Protein AF-A0A534CZ28-F1 (afdb_monomer)

Nearest PDB structures (foldseek):
  2dcl-assembly1_C-2  TM=4.018E-01  e=4.448E+00  Pyrococcus horikoshii
  2wv6-assembly2_F  TM=2.836E-01  e=5.769E+00  Citrobacter freundii

Solvent-accessible surface area (backbone atoms only — not comparable to full-atom values): 5792 Å² total; per-residue (Å²): 144,80,88,90,74,84,76,79,78,76,91,77,58,96,88,49,57,70,80,40,44,37,63,88,52,43,67,63,53,49,50,55,37,51,76,72,65,30,67,54,70,36,78,50,66,38,80,71,73,86,81,88,64,83,45,60,56,62,23,16,26,38,39,34,81,90,44,75,44,30,28,59,47,81,49,73,69,42,54,54,49,50,54,55,41,48,55,53,36,54,66,72,74,114

Foldseek 3Di:
DDDPPPDPPPPDDPVCQAPAFCQPVVVVVCVVCVVVVQPPKDKDFDCQDDPDDQDHGRGIKIQTPVGITGDPHPDPVRVVVRVVRVVVRVVVVD

pLDDT: mean 79.88, std 21.67, range [30.53, 97.81]

Secondary structure (DSSP, 8-state):
-------------TT-TTTS--TTTHHHHHHHHHHTT--S-EEEE----SS--SS-TT-EEEEETTEEES-S-SSHHHHHHHHHHHHHHHHTT-

Mean predicted aligned error: 9.28 Å

Structure (mmCIF, N/CA/C/O backbone):
data_AF-A0A534CZ28-F1
#
_entry.id   AF-A0A534CZ28-F1
#
loop_
_atom_site.group_PDB
_atom_site.id
_atom_site.type_symbol
_atom_site.label_atom_id
_atom_site.label_alt_id
_atom_site.label_comp_id
_atom_site.label_asym_id
_atom_site.label_entity_id
_atom_site.label_seq_id
_atom_site.pdbx_PDB_ins_code
_atom_site.Cartn_x
_atom_site.Cartn_y
_atom_site.Cartn_z
_atom_site.occupancy
_atom_site.B_iso_or_equiv
_atom_site.auth_seq_id
_atom_site.auth_comp_id
_atom_site.auth_asym_id
_atom_site.auth_atom_id
_atom_site.pdbx_PDB_model_num
ATOM 1 N N . MET A 1 1 ? -14.095 -30.649 -22.167 1.00 40.09 1 MET A N 1
ATOM 2 C CA . MET A 1 1 ? -12.928 -30.999 -21.333 1.00 40.09 1 MET A CA 1
ATOM 3 C C . MET A 1 1 ? -11.744 -30.141 -21.769 1.00 40.09 1 MET A C 1
ATOM 5 O O . MET A 1 1 ? -10.864 -30.633 -22.456 1.00 40.09 1 MET A O 1
ATOM 9 N N . THR A 1 2 ? -11.743 -28.854 -21.405 1.00 30.61 2 THR A N 1
ATOM 10 C CA . THR A 1 2 ? -10.617 -27.950 -21.685 1.00 30.61 2 THR A CA 1
ATOM 11 C C . THR A 1 2 ? -10.396 -27.081 -20.451 1.00 30.61 2 THR A C 1
ATOM 13 O O . THR A 1 2 ? -11.323 -26.485 -19.913 1.00 30.61 2 THR A O 1
ATOM 16 N N . ARG A 1 3 ? -9.175 -27.176 -19.939 1.00 30.53 3 ARG A N 1
ATOM 17 C CA . ARG A 1 3 ? -8.705 -26.905 -18.581 1.00 30.53 3 ARG A CA 1
ATOM 18 C C . ARG A 1 3 ? -8.632 -25.390 -18.307 1.00 30.53 3 ARG A C 1
ATOM 20 O O . ARG A 1 3 ? -7.720 -24.730 -18.782 1.00 30.53 3 ARG A O 1
ATOM 27 N N . LEU A 1 4 ? -9.570 -24.864 -17.516 1.00 45.53 4 LEU A N 1
ATOM 28 C CA . LEU A 1 4 ? -9.451 -23.586 -16.798 1.00 45.53 4 LEU A CA 1
ATOM 29 C C . LEU A 1 4 ? -8.416 -23.764 -15.686 1.00 45.53 4 LEU A C 1
ATOM 31 O O . LEU A 1 4 ? -8.796 -24.297 -14.656 1.00 45.53 4 LEU A O 1
ATOM 35 N N . LEU A 1 5 ? -7.153 -23.376 -15.878 1.00 41.84 5 LEU A N 1
ATOM 36 C CA . LEU A 1 5 ? -6.194 -23.110 -14.790 1.00 41.84 5 LEU A CA 1
ATOM 37 C C . LEU A 1 5 ? -5.009 -22.284 -15.332 1.00 41.84 5 LEU A C 1
ATOM 39 O O . LEU A 1 5 ? -3.917 -22.816 -15.512 1.00 41.84 5 LEU A O 1
ATOM 43 N N . GLU A 1 6 ? -5.200 -20.983 -15.560 1.00 35.28 6 GLU A N 1
ATOM 44 C CA . GLU A 1 6 ? -4.064 -20.051 -15.579 1.00 35.28 6 GLU A CA 1
ATOM 45 C C . GLU A 1 6 ? -3.873 -19.566 -14.136 1.00 35.28 6 GLU A C 1
ATOM 47 O O . GLU A 1 6 ? -4.724 -18.884 -13.560 1.00 35.28 6 GLU A O 1
ATOM 52 N N . GLY A 1 7 ? -2.816 -20.062 -13.496 1.00 31.09 7 GLY A N 1
ATOM 53 C CA . GLY A 1 7 ? -2.600 -19.953 -12.062 1.00 31.09 7 GLY A CA 1
ATOM 54 C C . GLY A 1 7 ? -2.466 -18.511 -11.585 1.00 31.09 7 GLY A C 1
ATOM 55 O O . GLY A 1 7 ? -1.443 -17.865 -11.805 1.00 31.09 7 GLY A O 1
ATOM 56 N N . ALA A 1 8 ? -3.444 -18.058 -10.800 1.00 39.06 8 ALA A N 1
ATOM 57 C CA . ALA A 1 8 ? -3.191 -17.064 -9.770 1.00 39.06 8 ALA A CA 1
ATOM 58 C C . ALA A 1 8 ? -2.091 -17.633 -8.861 1.00 39.06 8 ALA A C 1
ATOM 60 O O . ALA A 1 8 ? -2.338 -18.554 -8.075 1.00 39.06 8 ALA A O 1
ATOM 61 N N . LYS A 1 9 ? -0.852 -17.152 -9.034 1.00 37.44 9 LYS A N 1
ATOM 62 C CA . LYS A 1 9 ? 0.270 -17.479 -8.152 1.00 37.44 9 LYS A CA 1
ATOM 63 C C . LYS A 1 9 ? -0.181 -17.193 -6.723 1.00 37.44 9 LYS A C 1
ATOM 65 O O . LYS A 1 9 ? -0.407 -16.049 -6.345 1.00 37.44 9 LYS A O 1
ATOM 70 N N . ARG A 1 10 ? -0.375 -18.265 -5.958 1.00 42.03 10 ARG A N 1
ATOM 71 C CA . ARG A 1 10 ? -0.664 -18.201 -4.531 1.00 42.03 10 ARG A CA 1
ATOM 72 C C . ARG A 1 10 ? 0.571 -17.619 -3.854 1.00 42.03 10 ARG A C 1
ATOM 74 O O . ARG A 1 10 ? 1.577 -18.310 -3.736 1.00 42.03 10 ARG A O 1
ATOM 81 N N . ASP A 1 11 ? 0.477 -16.359 -3.435 1.00 44.53 11 ASP A N 1
ATOM 82 C CA . ASP A 1 11 ? 1.407 -15.736 -2.491 1.00 44.53 11 ASP A CA 1
ATOM 83 C C . ASP A 1 11 ? 1.284 -16.482 -1.157 1.00 44.53 11 ASP A C 1
ATOM 85 O O . ASP A 1 11 ? 0.468 -16.162 -0.293 1.00 44.53 11 ASP A O 1
ATOM 89 N N . THR A 1 12 ? 2.036 -17.567 -1.018 1.00 42.72 12 THR A N 1
ATOM 90 C CA . THR A 1 12 ? 2.163 -18.327 0.222 1.00 42.72 12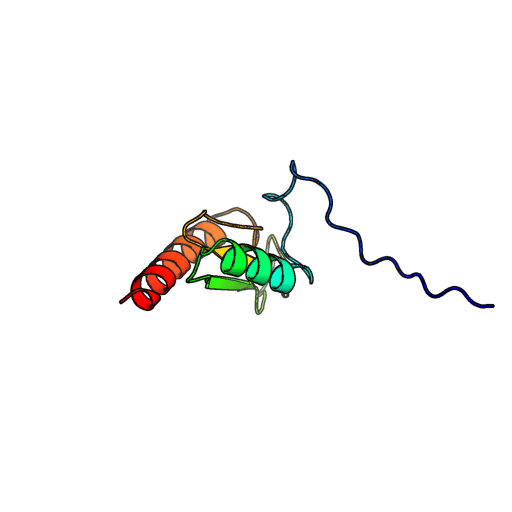 THR A CA 1
ATOM 91 C C . THR A 1 12 ? 3.642 -18.468 0.517 1.00 42.72 12 THR A C 1
ATOM 93 O O . THR A 1 12 ? 4.233 -19.481 0.182 1.00 42.72 12 THR A O 1
ATOM 96 N N . GLU A 1 13 ? 4.243 -17.448 1.137 1.00 39.12 13 GLU A N 1
ATOM 97 C CA . GLU A 1 13 ? 5.421 -17.663 1.980 1.00 39.12 13 GLU A CA 1
ATOM 98 C C . GLU A 1 13 ? 5.688 -16.484 2.925 1.00 39.12 13 GLU A C 1
ATOM 100 O O . GLU A 1 13 ? 6.003 -15.358 2.536 1.00 39.12 13 GLU A O 1
ATOM 105 N N . SER A 1 14 ? 5.597 -16.782 4.217 1.00 42.03 14 SER A N 1
ATOM 106 C CA . SER A 1 14 ? 5.797 -15.908 5.375 1.00 42.03 14 SER A CA 1
ATOM 107 C C . SER A 1 14 ? 7.242 -15.412 5.567 1.00 42.03 14 SER A C 1
ATOM 109 O O . SER A 1 14 ? 7.509 -14.686 6.519 1.00 42.03 14 SER A O 1
ATOM 111 N N . ARG A 1 15 ? 8.171 -15.723 4.649 1.00 37.31 15 ARG A N 1
ATOM 112 C CA . ARG A 1 15 ? 9.555 -15.197 4.639 1.00 37.31 15 ARG A CA 1
ATOM 113 C C . ARG A 1 15 ? 9.814 -14.138 3.554 1.00 37.31 15 ARG A C 1
ATOM 115 O O . ARG A 1 15 ? 10.867 -13.514 3.579 1.00 37.31 15 ARG A O 1
ATOM 122 N N . GLY A 1 16 ? 8.853 -13.881 2.656 1.00 39.19 16 GLY A N 1
ATOM 123 C CA . GLY A 1 16 ? 9.003 -12.967 1.508 1.00 39.19 16 GLY A CA 1
ATOM 124 C C . GLY A 1 16 ? 8.059 -11.758 1.483 1.00 39.19 16 GLY A C 1
ATOM 125 O O . GLY A 1 16 ? 8.071 -11.000 0.515 1.00 39.19 16 GLY A O 1
ATOM 126 N N . ARG A 1 17 ? 7.261 -11.541 2.541 1.00 49.03 17 ARG A N 1
ATOM 127 C CA . ARG A 1 17 ? 6.209 -10.498 2.628 1.00 49.03 17 ARG A CA 1
ATOM 128 C C . ARG A 1 17 ? 6.715 -9.058 2.406 1.00 49.03 17 ARG A C 1
ATOM 130 O O . ARG A 1 17 ? 5.917 -8.171 2.114 1.00 49.03 17 ARG A O 1
ATOM 137 N N . TRP A 1 18 ? 8.028 -8.852 2.517 1.00 46.34 18 TRP A N 1
ATOM 138 C CA . TRP A 1 18 ? 8.727 -7.571 2.365 1.00 46.34 18 TRP A CA 1
ATOM 139 C C . TRP A 1 18 ? 9.328 -7.338 0.967 1.00 46.34 18 TRP A C 1
ATOM 141 O O . TRP A 1 18 ? 9.713 -6.218 0.659 1.00 46.34 18 TRP A O 1
ATOM 151 N N . LEU A 1 19 ? 9.416 -8.364 0.107 1.00 44.66 19 LEU A N 1
ATOM 152 C CA . LEU A 1 19 ? 10.111 -8.276 -1.192 1.00 44.66 19 LEU A CA 1
ATOM 153 C C . LEU A 1 19 ? 9.167 -8.257 -2.408 1.00 44.66 19 LEU A C 1
ATOM 155 O O . LEU A 1 19 ? 9.619 -8.017 -3.530 1.00 44.66 19 LEU A O 1
ATOM 159 N N . GLY A 1 20 ? 7.866 -8.484 -2.206 1.00 59.53 20 GLY A N 1
ATOM 160 C CA . GLY A 1 20 ? 6.848 -8.473 -3.259 1.00 59.53 20 GLY A CA 1
ATOM 161 C C . GLY A 1 20 ? 5.936 -7.248 -3.191 1.00 59.53 20 GLY A C 1
ATOM 162 O O . GLY A 1 20 ? 5.466 -6.870 -2.120 1.00 59.53 20 GLY A O 1
ATOM 163 N N . ALA A 1 21 ? 5.645 -6.638 -4.341 1.00 59.66 21 ALA A N 1
ATOM 164 C CA . ALA A 1 21 ? 4.512 -5.722 -4.441 1.00 59.66 21 ALA A CA 1
ATOM 165 C C . ALA A 1 21 ? 3.209 -6.512 -4.237 1.00 59.66 21 ALA A C 1
ATOM 167 O O . ALA A 1 21 ? 3.079 -7.610 -4.778 1.00 59.66 21 ALA A O 1
ATOM 168 N N . LEU A 1 22 ? 2.228 -5.953 -3.520 1.00 71.81 22 LEU A N 1
ATOM 169 C CA . LEU A 1 22 ? 0.913 -6.584 -3.349 1.00 71.81 22 LEU A CA 1
ATOM 170 C C . LEU A 1 22 ? 0.096 -6.468 -4.649 1.00 71.81 22 LEU A C 1
ATOM 172 O O . LEU A 1 22 ? -0.857 -5.695 -4.751 1.00 71.81 22 LEU A O 1
ATOM 176 N N . ARG A 1 23 ? 0.485 -7.198 -5.697 1.00 66.75 23 ARG A N 1
ATOM 177 C CA . ARG A 1 23 ? -0.237 -7.207 -6.975 1.00 66.75 23 ARG A CA 1
ATOM 178 C C . ARG A 1 23 ? -1.429 -8.163 -6.864 1.00 66.75 23 ARG A C 1
ATOM 180 O O . ARG A 1 23 ? -1.263 -9.355 -6.642 1.00 66.75 23 ARG A O 1
ATOM 187 N N . GLY A 1 24 ? -2.646 -7.625 -6.970 1.00 72.94 24 G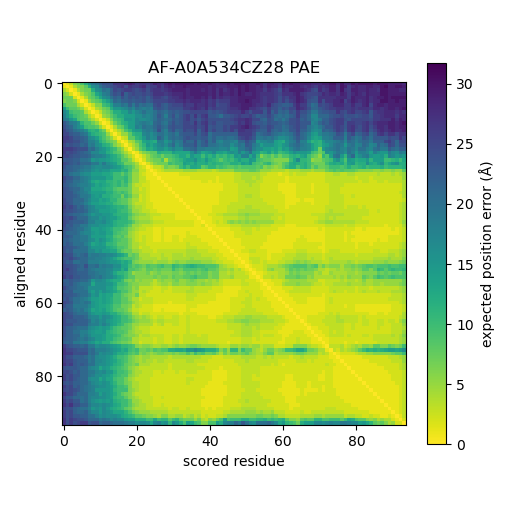LY A N 1
ATOM 188 C CA . GLY A 1 24 ? -3.911 -8.379 -6.915 1.00 72.94 24 GLY A CA 1
ATOM 189 C C . GLY A 1 24 ? -4.338 -8.882 -5.525 1.00 72.94 24 GLY A C 1
ATOM 190 O O . GLY A 1 24 ? -5.532 -8.944 -5.251 1.00 72.94 24 GLY A O 1
ATOM 191 N N . SER A 1 25 ? -3.400 -9.174 -4.619 1.00 84.50 25 SER A N 1
ATOM 192 C CA . SER A 1 25 ? -3.679 -9.698 -3.269 1.00 84.50 25 SER A CA 1
ATOM 193 C C . SER A 1 25 ? -3.963 -8.621 -2.210 1.00 84.50 25 SER A C 1
ATOM 195 O O . SER A 1 25 ? -4.406 -8.945 -1.103 1.00 84.50 25 SER A O 1
ATOM 197 N N . TRP A 1 26 ? -3.762 -7.338 -2.535 1.00 89.94 26 TRP A N 1
ATOM 198 C CA . TRP A 1 26 ? -3.947 -6.231 -1.592 1.00 89.94 26 TRP A CA 1
ATOM 199 C C . TRP A 1 26 ? -5.362 -6.120 -0.987 1.00 89.94 26 TRP A C 1
ATOM 201 O O . TRP A 1 26 ? -5.418 -5.801 0.200 1.00 89.94 26 TRP A O 1
ATOM 211 N N . PRO A 1 27 ? -6.493 -6.407 -1.682 1.00 92.81 27 PRO A N 1
ATOM 212 C CA . PRO A 1 27 ? -7.813 -6.295 -1.057 1.00 92.81 27 PRO A CA 1
ATOM 213 C C . PRO A 1 27 ? -7.958 -7.275 0.108 1.00 92.81 27 PRO A C 1
ATOM 215 O O . PRO A 1 27 ? -8.367 -6.892 1.198 1.00 92.81 27 PRO A O 1
ATOM 218 N N . LEU A 1 28 ? -7.522 -8.524 -0.089 1.00 91.38 28 LEU A N 1
ATOM 219 C CA . LEU A 1 28 ? -7.526 -9.540 0.964 1.00 91.38 28 LEU A CA 1
ATOM 220 C C . LEU A 1 28 ? -6.561 -9.185 2.099 1.00 91.38 28 LEU A C 1
ATOM 222 O O . LEU A 1 28 ? -6.843 -9.471 3.259 1.00 91.38 28 LEU A O 1
ATOM 226 N N . ALA A 1 29 ? -5.419 -8.567 1.787 1.00 91.62 29 ALA A N 1
ATOM 227 C CA . ALA A 1 29 ? -4.505 -8.077 2.813 1.00 91.62 29 ALA A CA 1
ATOM 228 C C . ALA A 1 29 ? -5.141 -6.958 3.657 1.00 91.62 29 ALA A C 1
ATOM 230 O O . ALA A 1 29 ? -5.008 -6.995 4.877 1.00 91.62 29 ALA A O 1
ATOM 231 N N . VAL A 1 30 ? -5.881 -6.028 3.042 1.00 94.44 30 VAL A N 1
ATOM 232 C CA . VAL A 1 30 ? -6.646 -5.000 3.767 1.00 94.44 30 VAL A CA 1
ATOM 233 C C . VAL A 1 30 ? -7.722 -5.639 4.639 1.00 94.44 30 VAL A C 1
ATOM 235 O O . VAL A 1 30 ? -7.776 -5.315 5.819 1.00 94.44 30 VAL A O 1
ATOM 238 N N . CYS A 1 31 ? -8.525 -6.575 4.117 1.00 95.56 31 CYS A N 1
ATOM 239 C CA . CYS A 1 31 ? -9.548 -7.266 4.914 1.00 95.56 31 CYS A CA 1
ATOM 240 C C . CYS A 1 31 ? -8.955 -7.889 6.182 1.00 95.56 31 CYS A C 1
ATOM 242 O O . CYS A 1 31 ? -9.453 -7.626 7.269 1.00 95.56 31 CYS A O 1
ATOM 244 N N . ARG A 1 32 ? -7.833 -8.612 6.064 1.00 94.31 32 ARG A N 1
ATOM 245 C CA . ARG A 1 32 ? -7.152 -9.213 7.224 1.00 94.31 32 ARG A CA 1
ATOM 246 C C . ARG A 1 32 ? -6.680 -8.177 8.243 1.00 94.31 32 ARG A C 1
ATOM 248 O O . ARG A 1 32 ? -6.757 -8.425 9.439 1.00 94.31 32 ARG A O 1
ATOM 255 N N . LEU A 1 33 ? -6.179 -7.029 7.786 1.00 94.81 33 LEU A N 1
ATOM 256 C CA . LEU A 1 33 ? -5.764 -5.944 8.681 1.00 94.81 33 LEU A CA 1
ATOM 257 C C . LEU A 1 33 ? -6.968 -5.328 9.399 1.00 94.81 33 LEU A C 1
ATOM 259 O O . LEU A 1 33 ? -6.921 -5.108 10.604 1.00 94.81 33 LEU A O 1
ATOM 263 N N . LEU A 1 34 ? -8.071 -5.106 8.686 1.00 95.25 34 LEU A N 1
ATOM 264 C CA . LEU A 1 34 ? -9.299 -4.575 9.276 1.00 95.25 34 LEU A CA 1
ATOM 265 C C . LE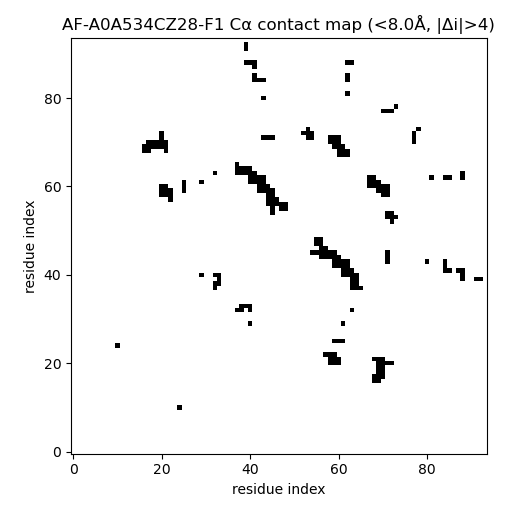U A 1 34 ? -9.927 -5.557 10.277 1.00 95.25 34 LEU A C 1
ATOM 267 O O . LEU A 1 34 ? -10.325 -5.141 11.362 1.00 95.25 34 LEU A O 1
ATOM 271 N N . GLU A 1 35 ? -9.954 -6.854 9.963 1.00 96.62 35 GLU A N 1
ATOM 272 C CA . GLU A 1 35 ? -10.388 -7.921 10.879 1.00 96.62 35 GLU A CA 1
ATOM 273 C C . GLU A 1 35 ? -9.524 -7.969 12.146 1.00 96.62 35 GLU A C 1
ATOM 275 O O . GLU A 1 35 ? -10.042 -8.135 13.250 1.00 96.62 35 GLU A O 1
ATOM 280 N N . ALA A 1 36 ? -8.216 -7.743 12.001 1.00 95.62 36 ALA A N 1
ATOM 281 C CA . ALA A 1 36 ? -7.273 -7.623 13.110 1.00 95.62 36 ALA A CA 1
ATOM 282 C C . ALA A 1 36 ? -7.362 -6.280 13.866 1.00 95.62 36 ALA A C 1
ATOM 284 O O . ALA A 1 36 ? -6.589 -6.056 14.792 1.00 95.62 36 ALA A O 1
ATOM 285 N N . ARG A 1 37 ? -8.316 -5.402 13.517 1.00 95.81 37 ARG A N 1
ATOM 286 C CA . ARG A 1 37 ? -8.509 -4.062 14.105 1.00 95.81 37 ARG A CA 1
ATOM 287 C C . ARG A 1 37 ? -7.327 -3.109 13.891 1.00 95.81 37 ARG A C 1
ATOM 289 O O . ARG A 1 37 ? -7.129 -2.179 14.665 1.00 95.81 37 ARG A O 1
ATOM 296 N N . GLU A 1 38 ? -6.596 -3.280 12.794 1.00 95.25 38 GLU A N 1
ATOM 297 C CA . GLU A 1 38 ? -5.456 -2.440 12.396 1.00 95.25 38 GLU A CA 1
ATOM 298 C C . GLU A 1 38 ? -5.878 -1.212 11.566 1.00 95.25 38 GLU A C 1
ATOM 300 O O . GLU A 1 38 ? -5.119 -0.716 10.729 1.00 95.25 38 GLU A O 1
ATOM 305 N N . SER A 1 39 ? -7.106 -0.720 11.751 1.00 93.12 39 SER A N 1
ATOM 306 C CA . SER A 1 39 ? -7.573 0.502 11.093 1.00 93.12 39 SER A CA 1
ATOM 307 C C . SER A 1 39 ? -6.961 1.757 11.736 1.00 93.12 39 SER A C 1
ATOM 309 O O . SER A 1 39 ? -6.806 1.782 12.959 1.00 93.12 39 SER A O 1
ATOM 311 N N . PRO A 1 40 ? -6.713 2.834 10.970 1.00 96.25 40 PRO A N 1
ATOM 312 C CA . PRO A 1 40 ? -6.916 2.954 9.529 1.00 96.25 40 PRO A CA 1
ATOM 313 C C . PRO A 1 40 ? -5.759 2.337 8.732 1.00 96.25 40 PRO A C 1
ATOM 315 O O . PRO A 1 40 ? -4.613 2.295 9.182 1.00 96.25 40 PRO A O 1
ATOM 318 N N . VAL A 1 41 ? -6.077 1.863 7.524 1.00 96.62 41 VAL A N 1
ATOM 319 C CA . VAL A 1 41 ? -5.109 1.278 6.588 1.00 96.62 41 VAL A CA 1
ATOM 320 C C . VAL A 1 41 ? -4.966 2.202 5.382 1.00 96.62 41 VAL A C 1
ATOM 322 O O . VAL A 1 41 ? -5.946 2.482 4.694 1.00 96.62 41 VAL A O 1
ATOM 325 N N . VAL A 1 42 ? -3.745 2.646 5.096 1.00 97.81 42 VAL A N 1
ATOM 326 C CA . VAL A 1 42 ? -3.422 3.492 3.941 1.00 97.81 42 VAL A CA 1
ATOM 327 C C . VAL A 1 42 ? -2.796 2.633 2.847 1.00 97.81 42 VAL A C 1
ATOM 329 O O . VAL A 1 42 ? -1.875 1.862 3.107 1.00 97.81 42 VAL A O 1
ATOM 332 N N . ARG A 1 43 ? -3.272 2.763 1.605 1.00 96.31 43 ARG A N 1
ATOM 333 C CA . ARG A 1 43 ? -2.685 2.085 0.440 1.00 96.31 43 ARG A CA 1
ATOM 334 C C . ARG A 1 43 ? -1.866 3.065 -0.387 1.00 96.31 43 ARG A C 1
ATOM 336 O O . ARG A 1 43 ? -2.409 4.039 -0.899 1.00 96.31 43 ARG A O 1
ATOM 343 N N . VAL A 1 44 ? -0.603 2.734 -0.615 1.00 95.81 44 VAL A N 1
ATOM 344 C CA . VAL A 1 44 ? 0.272 3.439 -1.557 1.00 95.81 44 VAL A CA 1
ATOM 345 C C . VAL A 1 44 ? 0.332 2.640 -2.854 1.00 95.81 44 VAL A C 1
ATOM 347 O O . VAL A 1 44 ? 0.565 1.433 -2.826 1.00 95.81 44 VAL A O 1
ATOM 350 N N . LEU A 1 45 ? 0.122 3.304 -3.990 1.00 94.50 45 LEU A N 1
ATOM 351 C CA . LEU A 1 45 ? 0.075 2.705 -5.324 1.00 94.50 45 LEU A CA 1
ATOM 352 C C . LEU A 1 45 ? 1.001 3.471 -6.271 1.00 94.50 45 LEU A C 1
ATOM 354 O O . LEU A 1 45 ? 0.897 4.691 -6.379 1.00 94.50 45 LEU A O 1
ATOM 358 N N . VAL A 1 46 ? 1.837 2.753 -7.019 1.00 92.00 46 VAL A N 1
ATOM 359 C CA . VAL A 1 46 ? 2.519 3.315 -8.189 1.00 92.00 46 VAL A CA 1
ATOM 360 C C . VAL A 1 46 ? 1.478 3.486 -9.292 1.00 92.00 46 VAL A C 1
ATOM 362 O O . VAL A 1 46 ? 1.057 2.507 -9.910 1.00 92.00 46 VAL A O 1
ATOM 365 N N . ALA A 1 47 ? 1.017 4.717 -9.499 1.00 92.81 47 ALA A N 1
ATOM 366 C CA . ALA A 1 47 ? 0.011 5.028 -10.514 1.00 92.81 47 ALA A CA 1
ATOM 367 C C . ALA A 1 47 ? 0.610 5.067 -11.929 1.00 92.81 47 ALA A C 1
ATOM 369 O O . ALA A 1 47 ? 0.029 4.529 -12.866 1.00 92.81 47 ALA A O 1
ATOM 370 N N . GLU A 1 48 ? 1.795 5.661 -12.069 1.00 92.69 48 GLU A N 1
ATOM 37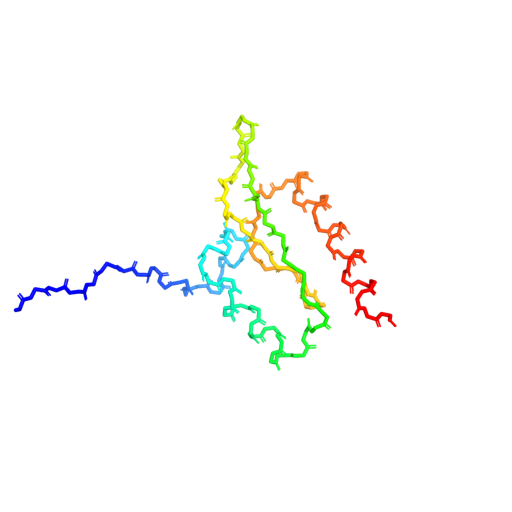1 C CA . GLU A 1 48 ? 2.519 5.831 -13.329 1.00 92.69 48 GLU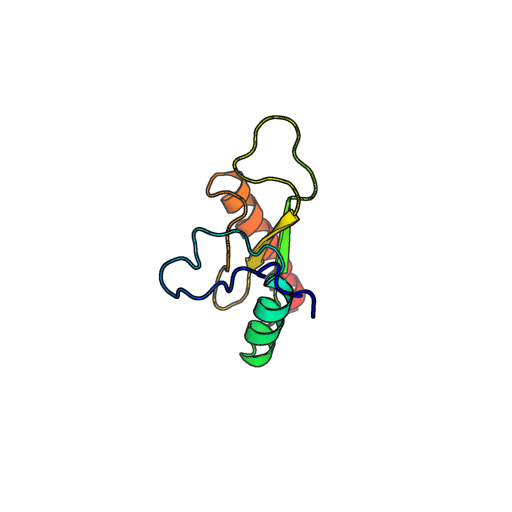 A CA 1
ATOM 372 C C . GLU A 1 48 ? 4.026 5.818 -13.044 1.00 92.69 48 GLU A C 1
ATOM 374 O O . GLU A 1 48 ? 4.462 6.132 -11.934 1.00 92.69 48 GLU A O 1
ATOM 379 N N . VAL A 1 49 ? 4.824 5.469 -14.052 1.00 91.25 49 VAL A N 1
ATOM 380 C CA . VAL A 1 49 ? 6.282 5.587 -14.033 1.00 91.25 49 VAL A CA 1
ATOM 381 C C . VAL A 1 49 ? 6.719 6.410 -15.237 1.00 91.25 49 VAL A C 1
ATOM 383 O O . VAL A 1 49 ? 6.320 6.121 -16.363 1.00 91.25 49 VAL A O 1
ATOM 386 N N . ARG A 1 50 ? 7.596 7.389 -15.005 1.00 90.00 50 ARG A N 1
ATOM 387 C CA . ARG A 1 50 ? 8.285 8.136 -16.062 1.00 90.00 50 ARG A CA 1
ATOM 388 C C . ARG A 1 50 ? 9.767 7.785 -16.032 1.00 90.00 50 ARG A C 1
ATOM 390 O O . ARG A 1 50 ? 10.464 8.149 -15.091 1.00 90.00 50 ARG A O 1
ATOM 397 N N . GLY A 1 51 ? 10.237 7.073 -17.054 1.00 87.25 51 GLY A N 1
ATOM 398 C CA . GLY A 1 51 ? 11.606 6.556 -17.111 1.00 87.25 51 GLY A CA 1
ATOM 399 C C . GLY A 1 51 ? 11.755 5.193 -16.428 1.00 87.25 51 GLY A C 1
ATOM 400 O O . GLY A 1 51 ? 10.853 4.362 -16.495 1.00 87.25 51 GLY A O 1
ATOM 401 N N . SER A 1 52 ? 12.910 4.945 -15.804 1.00 81.12 52 SER A N 1
ATOM 402 C CA . SER A 1 52 ? 13.192 3.685 -15.104 1.00 81.12 52 SER A CA 1
ATOM 403 C C . SER A 1 52 ? 12.749 3.760 -13.642 1.00 81.12 52 SER A C 1
ATOM 405 O O . SER A 1 52 ? 13.045 4.733 -12.951 1.00 81.12 52 SER A O 1
ATOM 407 N N . SER A 1 53 ? 12.057 2.727 -13.167 1.00 83.69 53 SER A N 1
ATOM 408 C CA . SER A 1 53 ? 11.600 2.597 -11.781 1.00 83.69 53 SER A CA 1
ATOM 409 C C . SER A 1 53 ? 11.805 1.162 -11.298 1.00 83.69 53 SER A C 1
ATOM 411 O O . SER A 1 53 ? 11.624 0.233 -12.088 1.00 83.69 53 SER A O 1
ATOM 413 N N . PRO A 1 54 ? 12.118 0.948 -10.006 1.00 79.75 54 PRO A N 1
ATOM 414 C CA . PRO A 1 54 ? 12.228 -0.389 -9.418 1.00 79.75 54 PRO A CA 1
ATOM 415 C C . PRO A 1 54 ? 10.921 -1.198 -9.464 1.00 79.75 54 PRO A C 1
ATOM 417 O O . PRO A 1 54 ? 10.961 -2.422 -9.328 1.00 79.75 54 PRO A O 1
ATOM 420 N N . ARG A 1 55 ? 9.763 -0.544 -9.641 1.00 85.56 55 ARG A N 1
ATOM 421 C CA . ARG A 1 55 ? 8.461 -1.198 -9.834 1.00 85.56 55 ARG A CA 1
ATOM 422 C C . ARG A 1 55 ? 7.638 -0.528 -10.922 1.00 85.56 55 ARG A C 1
ATOM 424 O O . ARG A 1 55 ? 7.654 0.693 -11.068 1.00 85.56 55 ARG A O 1
ATOM 431 N N . GLU A 1 56 ? 6.865 -1.344 -11.626 1.00 86.75 56 GLU A N 1
ATOM 432 C CA . GLU A 1 56 ? 5.920 -0.918 -12.655 1.00 86.75 56 GLU A CA 1
ATOM 433 C C . GLU A 1 56 ? 4.613 -0.391 -12.034 1.00 86.75 56 GLU A C 1
ATOM 435 O O . GLU A 1 56 ? 4.271 -0.786 -10.907 1.00 86.75 56 GLU A O 1
ATOM 440 N N . PRO A 1 57 ? 3.818 0.401 -12.781 1.00 91.00 57 PRO A N 1
ATOM 441 C CA . PRO A 1 57 ? 2.466 0.772 -12.381 1.00 91.00 57 PRO A CA 1
ATOM 442 C C . PRO A 1 57 ? 1.643 -0.417 -11.866 1.00 91.00 57 PRO A C 1
ATOM 444 O O . PRO A 1 57 ? 1.801 -1.565 -12.300 1.00 91.00 57 PRO A O 1
ATOM 447 N N . GLY A 1 58 ? 0.790 -0.162 -10.879 1.00 88.88 58 GLY A N 1
ATOM 448 C CA . GLY A 1 58 ? 0.018 -1.203 -10.200 1.00 88.88 58 GLY A CA 1
ATOM 449 C C . GLY A 1 58 ? 0.730 -1.866 -9.016 1.00 88.88 58 GLY A C 1
ATOM 450 O O . GLY A 1 58 ? 0.081 -2.591 -8.262 1.00 88.88 58 GLY A O 1
ATOM 451 N N . ALA A 1 59 ? 2.033 -1.637 -8.811 1.00 90.19 59 ALA A N 1
ATOM 452 C CA . ALA A 1 59 ? 2.692 -2.048 -7.573 1.00 90.19 59 ALA A CA 1
ATOM 453 C C . ALA A 1 59 ? 2.111 -1.272 -6.390 1.00 90.19 59 ALA A C 1
ATOM 455 O O . ALA A 1 59 ? 1.968 -0.050 -6.460 1.00 90.19 59 ALA A O 1
ATOM 456 N N . CYS A 1 60 ? 1.787 -1.966 -5.301 1.00 92.88 60 CYS A N 1
ATOM 457 C CA . CYS A 1 60 ? 1.258 -1.315 -4.114 1.00 92.88 60 CYS A CA 1
ATOM 458 C C . CYS A 1 60 ? 1.816 -1.898 -2.816 1.00 92.88 60 CYS A C 1
ATOM 460 O O . CYS A 1 60 ? 2.267 -3.048 -2.768 1.00 92.88 60 CYS A O 1
ATOM 462 N N . MET A 1 61 ? 1.749 -1.071 -1.778 1.00 93.44 61 MET A N 1
ATOM 463 C CA . MET A 1 61 ? 2.022 -1.416 -0.389 1.00 93.44 61 MET A CA 1
ATOM 464 C C . MET A 1 61 ? 0.899 -0.877 0.504 1.00 93.44 61 MET A C 1
ATOM 466 O O . MET A 1 61 ? 0.192 0.065 0.134 1.00 93.44 61 MET A O 1
ATOM 470 N N . LEU A 1 62 ? 0.735 -1.471 1.681 1.00 95.88 62 LEU A N 1
ATOM 471 C CA . LEU A 1 62 ? -0.215 -1.026 2.700 1.00 95.88 62 LEU A CA 1
ATOM 472 C C . LEU A 1 62 ? 0.546 -0.562 3.937 1.00 95.88 62 LEU A C 1
ATOM 474 O O . LEU A 1 62 ? 1.544 -1.180 4.299 1.00 95.88 62 LEU A O 1
ATOM 478 N N . LEU A 1 63 ? 0.042 0.468 4.605 1.00 96.19 63 LEU A N 1
ATOM 479 C CA . LEU A 1 63 ? 0.504 0.918 5.911 1.00 96.19 63 LEU A CA 1
ATOM 480 C C . LEU A 1 63 ? -0.658 0.868 6.905 1.00 96.19 63 LEU A C 1
ATOM 482 O O . LEU A 1 63 ? -1.767 1.297 6.600 1.00 96.19 63 LEU A O 1
ATOM 486 N N . SER A 1 64 ? -0.393 0.329 8.087 1.00 95.56 64 SER A N 1
ATOM 487 C CA . SER A 1 64 ? -1.338 0.197 9.199 1.00 95.56 64 SER A CA 1
ATOM 488 C C . SER A 1 64 ? -0.596 0.385 10.522 1.00 95.56 64 SER A C 1
ATOM 490 O O . SER A 1 64 ? 0.630 0.511 10.517 1.00 95.56 64 SER A O 1
ATOM 492 N N . ARG A 1 65 ? -1.301 0.354 11.658 1.00 93.44 65 ARG A N 1
ATOM 493 C CA . ARG A 1 65 ? -0.657 0.424 12.980 1.00 93.44 65 ARG A CA 1
ATOM 494 C C . ARG A 1 65 ? 0.298 -0.758 13.236 1.00 93.44 65 ARG A C 1
ATOM 496 O O . ARG A 1 65 ? 1.338 -0.555 13.853 1.00 93.44 65 ARG A O 1
ATOM 503 N N . ALA A 1 66 ? 0.015 -1.941 12.690 1.00 90.38 66 ALA A N 1
ATOM 504 C CA . ALA A 1 66 ? 0.927 -3.092 12.682 1.00 90.38 66 ALA A CA 1
ATOM 505 C C . ALA A 1 66 ? 2.191 -2.913 11.814 1.00 90.38 66 ALA A C 1
ATOM 507 O O . ALA A 1 66 ? 3.071 -3.774 11.830 1.00 90.38 66 ALA A O 1
ATOM 508 N N . GLY A 1 67 ? 2.288 -1.830 11.039 1.00 91.81 67 GLY A N 1
ATOM 509 C CA . GLY A 1 67 ? 3.399 -1.552 10.132 1.00 91.81 67 GLY A CA 1
ATOM 510 C C . GLY A 1 67 ? 3.030 -1.697 8.656 1.00 91.81 67 GLY A C 1
ATOM 511 O O . GLY A 1 67 ? 1.853 -1.627 8.271 1.00 91.81 67 GLY A O 1
ATOM 512 N N . SER A 1 68 ? 4.059 -1.850 7.816 1.00 92.38 68 SER A N 1
ATOM 513 C CA . SER A 1 68 ? 3.928 -1.897 6.360 1.00 92.38 68 SER A CA 1
ATOM 514 C C . SER A 1 68 ? 3.862 -3.318 5.794 1.00 92.38 68 SER A C 1
ATOM 516 O O . SER A 1 68 ? 4.386 -4.280 6.354 1.00 92.38 68 SER A O 1
ATOM 518 N N . HIS A 1 69 ? 3.184 -3.448 4.654 1.00 91.50 69 HIS A N 1
ATOM 519 C CA . HIS A 1 69 ? 2.953 -4.707 3.958 1.00 91.50 69 HIS A CA 1
ATOM 520 C C . HIS A 1 69 ? 3.175 -4.540 2.457 1.00 91.50 69 HIS A C 1
ATOM 522 O O . HIS A 1 69 ? 2.499 -3.731 1.819 1.00 91.50 69 HIS A O 1
ATOM 528 N N . GLY A 1 70 ? 4.067 -5.348 1.885 1.00 89.56 70 GLY A N 1
ATOM 529 C CA . GLY A 1 70 ? 4.506 -5.201 0.499 1.00 89.56 70 GLY A CA 1
ATOM 530 C C . GLY A 1 70 ? 5.464 -4.026 0.290 1.00 89.56 70 GLY A C 1
ATOM 531 O O . GLY A 1 70 ? 5.778 -3.286 1.217 1.00 89.56 70 GLY A O 1
ATOM 532 N N . THR A 1 71 ? 5.929 -3.867 -0.948 1.00 90.88 71 THR A N 1
ATOM 533 C CA . THR A 1 71 ? 6.922 -2.854 -1.343 1.00 90.88 71 THR A CA 1
ATOM 534 C C . THR A 1 71 ? 6.563 -2.226 -2.692 1.00 90.88 71 THR A C 1
ATOM 536 O O . THR A 1 71 ? 6.073 -2.910 -3.596 1.00 90.88 71 THR A O 1
ATOM 539 N N . ILE A 1 72 ? 6.846 -0.929 -2.849 1.00 90.94 72 ILE A N 1
ATOM 540 C CA . ILE A 1 72 ? 6.776 -0.213 -4.135 1.00 90.94 72 ILE A CA 1
ATOM 541 C C . ILE A 1 72 ? 8.157 0.022 -4.759 1.00 90.94 72 ILE A C 1
ATOM 543 O O . ILE A 1 72 ? 8.245 0.660 -5.805 1.00 90.94 72 ILE A O 1
ATOM 547 N N . GLY A 1 73 ? 9.222 -0.540 -4.181 1.00 83.62 73 GLY A N 1
ATOM 548 C CA . GLY A 1 73 ? 10.540 -0.568 -4.812 1.00 83.62 73 GLY A CA 1
ATOM 549 C C . GLY A 1 73 ? 11.730 -0.204 -3.932 1.00 83.62 73 GLY A C 1
ATOM 550 O O . GLY A 1 73 ? 12.764 0.105 -4.509 1.00 83.62 73 GLY A O 1
ATOM 551 N N . GLY A 1 74 ? 11.603 -0.245 -2.597 1.00 76.25 74 GLY A N 1
ATOM 552 C CA . GLY A 1 74 ? 12.727 -0.281 -1.648 1.00 76.25 74 GLY A CA 1
ATOM 553 C C . GLY A 1 74 ? 13.806 0.774 -1.906 1.00 76.25 74 GLY A C 1
ATOM 554 O O . GLY A 1 74 ? 14.842 0.489 -2.497 1.00 76.25 74 GLY A O 1
ATOM 555 N N . GLY A 1 75 ? 13.566 2.011 -1.479 1.00 87.06 75 GLY A N 1
ATOM 556 C CA . GLY A 1 75 ? 14.491 3.123 -1.690 1.00 87.06 75 GLY A CA 1
ATOM 557 C C . GLY A 1 75 ? 13.893 4.449 -1.234 1.00 87.06 75 GLY A C 1
ATOM 558 O O . GLY A 1 75 ? 12.914 4.470 -0.490 1.00 87.06 75 GLY A O 1
ATOM 559 N N . ASN A 1 76 ? 14.447 5.565 -1.712 1.00 90.00 76 ASN A N 1
ATOM 560 C CA . ASN A 1 76 ? 14.010 6.901 -1.292 1.00 90.00 76 ASN A CA 1
ATOM 561 C C . ASN A 1 76 ? 12.507 7.151 -1.537 1.00 90.00 76 ASN A C 1
ATOM 563 O O . ASN A 1 76 ? 11.832 7.695 -0.670 1.00 90.00 76 ASN A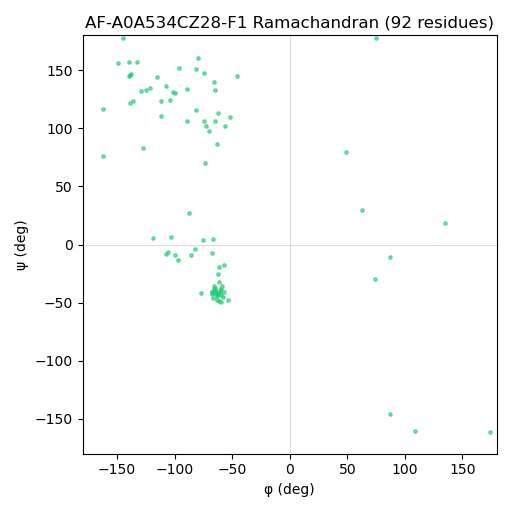 O 1
ATOM 567 N N . LEU A 1 77 ? 11.963 6.701 -2.675 1.00 88.25 77 LEU A N 1
ATOM 568 C CA . LEU A 1 77 ? 10.527 6.825 -2.965 1.00 88.25 77 LEU A CA 1
ATOM 569 C C . LEU A 1 77 ? 9.663 6.102 -1.921 1.00 88.25 77 LEU A C 1
ATOM 571 O O . LEU A 1 77 ? 8.656 6.640 -1.474 1.00 88.25 77 LEU A O 1
ATOM 575 N N . GLU A 1 78 ? 10.056 4.890 -1.526 1.00 92.75 78 GLU A N 1
ATOM 576 C CA . GLU A 1 78 ? 9.316 4.104 -0.538 1.00 92.75 78 GLU A CA 1
ATOM 577 C C . GLU A 1 78 ? 9.375 4.753 0.846 1.00 92.75 78 GLU A C 1
ATOM 579 O O . GLU A 1 78 ? 8.350 4.854 1.515 1.00 92.75 78 GLU A O 1
ATOM 584 N N . TRP A 1 79 ? 10.538 5.281 1.237 1.00 93.06 79 TRP A N 1
ATOM 585 C CA . TRP A 1 79 ? 10.681 6.035 2.481 1.00 93.06 79 TRP A CA 1
ATOM 586 C C . TRP A 1 79 ? 9.767 7.268 2.505 1.00 93.06 79 TRP A C 1
ATOM 588 O O . TRP A 1 79 ? 8.995 7.446 3.444 1.00 93.06 79 TRP A O 1
ATOM 598 N N . GLN A 1 80 ? 9.778 8.078 1.441 1.00 95.06 80 GLN A N 1
ATOM 599 C CA . GLN A 1 80 ? 8.901 9.250 1.327 1.00 95.06 80 GLN A CA 1
ATOM 600 C C . GLN A 1 80 ? 7.419 8.861 1.371 1.00 95.06 80 GLN A C 1
ATOM 602 O O . GLN A 1 80 ? 6.619 9.512 2.044 1.00 95.06 80 GLN A O 1
ATOM 607 N N . ALA A 1 81 ? 7.052 7.773 0.692 1.00 95.38 81 ALA A N 1
ATOM 608 C CA . ALA A 1 81 ? 5.689 7.270 0.693 1.00 95.38 81 ALA A CA 1
ATOM 609 C C . ALA A 1 81 ? 5.245 6.771 2.075 1.00 95.38 81 ALA A C 1
ATOM 611 O O . ALA A 1 81 ? 4.101 7.010 2.455 1.00 95.38 81 ALA A O 1
ATOM 612 N N . MET A 1 82 ? 6.127 6.123 2.844 1.00 95.69 82 MET A N 1
ATOM 613 C CA . MET A 1 82 ? 5.832 5.706 4.219 1.00 95.69 82 MET A CA 1
ATOM 614 C C . MET A 1 82 ? 5.573 6.904 5.131 1.00 95.69 82 MET A C 1
ATOM 616 O O . MET A 1 82 ? 4.608 6.877 5.891 1.00 95.69 82 MET A O 1
ATOM 620 N N . GLN A 1 83 ? 6.369 7.970 5.013 1.00 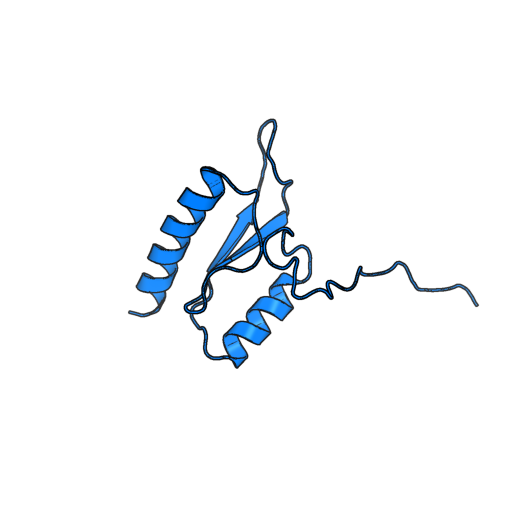97.25 83 GLN A N 1
ATOM 621 C CA . GLN A 1 83 ? 6.157 9.193 5.792 1.00 97.25 83 GLN A CA 1
ATOM 622 C C . GLN A 1 83 ? 4.796 9.829 5.472 1.00 97.25 83 GLN A C 1
ATOM 624 O O . GLN A 1 83 ? 4.020 10.117 6.380 1.00 97.25 83 GLN A O 1
ATOM 629 N N . ALA A 1 84 ? 4.474 9.989 4.184 1.00 97.44 84 ALA A N 1
ATOM 630 C CA . ALA A 1 84 ? 3.188 10.541 3.756 1.00 97.44 84 ALA A CA 1
ATOM 631 C C . ALA A 1 84 ? 2.004 9.659 4.188 1.00 97.44 84 ALA A C 1
ATOM 633 O O . ALA A 1 84 ? 0.976 10.164 4.643 1.00 97.44 84 ALA A O 1
ATOM 634 N N . ALA A 1 85 ? 2.149 8.337 4.073 1.00 97.25 85 ALA A N 1
ATOM 635 C CA . ALA A 1 85 ? 1.127 7.393 4.494 1.00 97.25 85 ALA A CA 1
ATOM 636 C C . ALA A 1 85 ? 0.902 7.430 6.011 1.00 97.25 85 ALA A C 1
ATOM 638 O O . ALA A 1 85 ? -0.245 7.345 6.437 1.00 97.25 85 ALA A O 1
ATOM 639 N N . GLU A 1 86 ? 1.950 7.601 6.820 1.00 97.19 86 GLU A N 1
ATOM 640 C CA . GLU A 1 86 ? 1.805 7.717 8.273 1.00 97.19 86 GLU A CA 1
ATOM 641 C C . GLU A 1 86 ? 1.087 9.012 8.665 1.00 97.19 86 GLU A C 1
ATOM 643 O O . GLU A 1 86 ? 0.181 8.975 9.496 1.00 97.19 86 GLU A O 1
ATOM 648 N N . SER A 1 87 ? 1.399 10.138 8.013 1.00 97.62 87 SER A N 1
ATOM 649 C CA . SER A 1 87 ? 0.657 11.389 8.218 1.00 97.62 87 SER A CA 1
ATOM 650 C C . SER A 1 87 ? -0.836 11.228 7.913 1.00 97.62 87 SER A C 1
ATOM 652 O O . SER A 1 87 ? -1.673 11.636 8.715 1.00 97.62 87 SER A O 1
ATOM 654 N N . LEU A 1 88 ? -1.183 10.582 6.793 1.00 97.31 88 LEU A N 1
ATOM 655 C CA . LEU A 1 88 ? -2.580 10.293 6.443 1.00 97.31 88 LEU A CA 1
ATOM 656 C C . LEU A 1 88 ? -3.241 9.327 7.433 1.00 97.31 88 LEU A C 1
ATOM 658 O O . LEU A 1 88 ? -4.409 9.498 7.773 1.00 97.31 88 LEU A O 1
ATOM 662 N N . ARG A 1 89 ? -2.505 8.310 7.898 1.00 96.25 89 ARG A N 1
ATOM 663 C CA . ARG A 1 89 ? -3.006 7.320 8.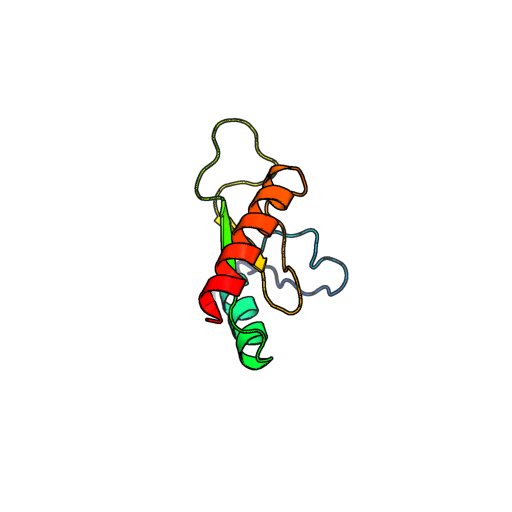856 1.00 96.25 89 ARG A CA 1
ATOM 664 C C . ARG A 1 89 ? -3.367 7.980 10.184 1.00 96.25 89 ARG A C 1
ATOM 666 O O . ARG A 1 89 ? -4.409 7.656 10.739 1.00 96.25 89 ARG A O 1
ATOM 673 N N . LEU A 1 90 ? -2.523 8.891 10.670 1.00 95.75 90 LEU A N 1
ATOM 674 C CA . LEU A 1 90 ? -2.758 9.634 11.908 1.00 95.75 90 LEU A CA 1
ATOM 675 C C . LEU A 1 90 ? -3.948 10.590 11.780 1.00 95.75 90 LEU A C 1
ATOM 677 O O . LEU A 1 90 ? -4.826 10.554 12.638 1.00 95.75 90 LEU A O 1
ATOM 681 N N . ALA A 1 91 ? -4.033 11.346 10.682 1.00 95.19 91 ALA A N 1
ATOM 682 C CA . ALA A 1 91 ? -5.149 12.260 10.424 1.00 95.19 91 ALA A CA 1
ATOM 683 C C . ALA A 1 91 ? -6.509 11.548 10.299 1.00 95.19 91 ALA A C 1
ATOM 685 O O . ALA A 1 91 ? -7.547 12.142 10.553 1.00 95.19 91 ALA A O 1
ATOM 686 N N . ALA A 1 92 ? -6.524 10.270 9.910 1.00 91.06 92 ALA A N 1
ATOM 687 C CA . ALA A 1 92 ? -7.745 9.465 9.826 1.00 91.06 92 ALA A CA 1
ATOM 688 C C . ALA A 1 92 ? -8.195 8.862 11.174 1.00 91.06 92 ALA A C 1
ATOM 690 O O . ALA A 1 92 ? -9.216 8.176 11.221 1.00 91.06 92 ALA A O 1
ATOM 691 N N . THR A 1 93 ? -7.414 9.049 12.243 1.00 81.88 93 THR A N 1
ATOM 692 C CA . THR A 1 93 ? -7.746 8.613 13.613 1.00 81.88 93 THR A CA 1
ATOM 693 C C . THR A 1 93 ? -8.297 9.730 14.500 1.00 81.88 93 THR A C 1
ATO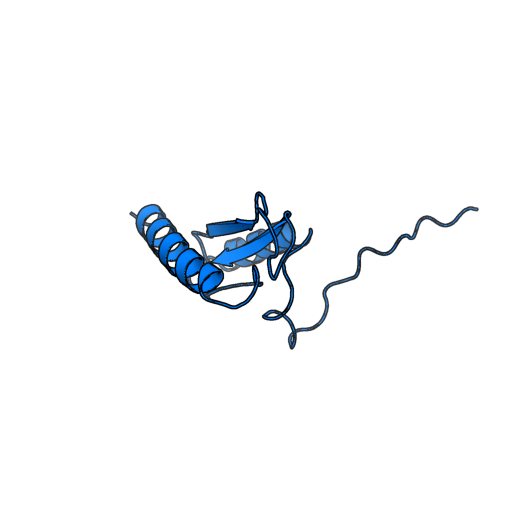M 695 O O . THR A 1 93 ? -8.729 9.428 15.612 1.00 81.88 93 THR A O 1
ATOM 698 N N . GLU A 1 94 ? -8.251 10.977 14.028 1.00 62.31 94 GLU A N 1
ATOM 699 C CA . GLU A 1 94 ? -8.816 12.171 14.676 1.00 62.31 94 GLU A CA 1
ATOM 700 C C . GLU A 1 94 ? -10.287 12.368 14.279 1.00 62.31 94 GLU A C 1
ATOM 702 O O . GLU A 1 94 ? -11.076 12.759 15.169 1.00 62.31 94 GLU A O 1
#

Sequence (94 aa):
MTRLLEGAKRDTESRGRWLGALRGSWPLAVCRLLEARESPVVRVLVAEVRGSSPREPGACMLLSRAGSHGTIGGGNLEWQAMQAAESLRLAATE

Radius of gyration: 14.94 Å; Cα contacts (8 Å, |Δi|>4): 121; chains: 1; bounding box: 27×43×36 Å